Protein AF-A0A3S0E5J1-F1 (afdb_monomer_lite)

Radius of gyration: 20.53 Å; chains: 1; bounding box: 43×48×55 Å

Structure (mmCIF, N/CA/C/O backbone):
data_AF-A0A3S0E5J1-F1
#
_entry.id   AF-A0A3S0E5J1-F1
#
loop_
_atom_site.group_PDB
_atom_site.id
_atom_site.type_symbol
_atom_site.label_atom_id
_atom_site.label_alt_id
_atom_site.label_comp_id
_atom_site.label_asym_id
_atom_site.label_entity_id
_atom_site.label_seq_id
_atom_site.pdbx_PDB_ins_code
_atom_site.Cartn_x
_atom_site.Cartn_y
_atom_site.Cartn_z
_atom_site.occupancy
_atom_site.B_iso_or_equiv
_atom_site.auth_seq_id
_atom_site.auth_comp_id
_atom_site.auth_asym_id
_atom_site.auth_atom_id
_atom_site.pdbx_PDB_model_num
ATOM 1 N N . MET A 1 1 ? 7.691 37.424 -29.323 1.00 43.41 1 MET A N 1
ATOM 2 C CA . MET A 1 1 ? 8.150 36.283 -28.500 1.00 43.41 1 MET A CA 1
ATOM 3 C C . MET A 1 1 ? 6.960 35.356 -28.346 1.00 43.41 1 MET A C 1
ATOM 5 O O . MET A 1 1 ? 5.921 35.841 -27.928 1.00 43.41 1 MET A O 1
ATOM 9 N N . SER A 1 2 ? 7.047 34.113 -28.828 1.00 46.47 2 SER A N 1
ATOM 10 C CA . SER A 1 2 ? 5.877 33.242 -29.000 1.00 46.47 2 SER A CA 1
ATOM 11 C C . SER A 1 2 ? 5.295 32.757 -27.673 1.00 46.47 2 SER A C 1
ATOM 13 O O . SER A 1 2 ? 6.013 32.322 -26.776 1.00 46.47 2 SER A O 1
ATOM 15 N N . GLU A 1 3 ? 3.975 32.803 -27.630 1.00 53.91 3 GLU A N 1
ATOM 16 C CA . GLU A 1 3 ? 3.045 32.717 -26.507 1.00 53.91 3 GLU A CA 1
ATOM 17 C C . GLU A 1 3 ? 2.764 31.272 -26.046 1.00 53.91 3 GLU A C 1
ATOM 19 O O . GLU A 1 3 ? 1.618 30.874 -25.879 1.00 53.91 3 GLU A O 1
ATOM 24 N N . TYR A 1 4 ? 3.804 30.451 -25.866 1.00 60.19 4 TYR A N 1
ATOM 25 C CA . TYR A 1 4 ? 3.647 29.079 -25.362 1.00 60.19 4 TYR A CA 1
ATOM 26 C C . TYR A 1 4 ? 4.711 28.764 -24.314 1.00 60.19 4 TYR A C 1
ATOM 28 O O . TYR A 1 4 ? 5.766 28.196 -24.609 1.00 60.19 4 TYR A O 1
ATOM 36 N N . THR A 1 5 ? 4.434 29.127 -23.063 1.00 62.44 5 THR A N 1
ATOM 37 C CA . THR A 1 5 ? 5.165 28.584 -21.917 1.00 62.44 5 THR A CA 1
ATOM 38 C C . THR A 1 5 ? 4.990 27.066 -21.942 1.00 62.44 5 THR A C 1
ATOM 40 O O . THR A 1 5 ? 3.868 26.566 -21.924 1.00 62.44 5 THR A O 1
ATOM 43 N N . ARG A 1 6 ? 6.088 26.307 -22.062 1.00 61.12 6 ARG A N 1
ATOM 44 C CA . ARG A 1 6 ? 6.028 24.840 -22.035 1.00 61.12 6 ARG A CA 1
ATOM 45 C C . ARG A 1 6 ? 5.504 24.386 -20.681 1.00 61.12 6 ARG A C 1
ATOM 47 O O . ARG A 1 6 ? 6.235 24.400 -19.693 1.00 61.12 6 ARG A O 1
ATOM 54 N N . GLU A 1 7 ? 4.255 23.956 -20.681 1.00 71.44 7 GLU A N 1
ATOM 55 C CA . GLU A 1 7 ? 3.626 23.361 -19.514 1.00 71.44 7 GLU A CA 1
ATOM 56 C C . GLU A 1 7 ? 4.411 22.127 -19.028 1.00 71.44 7 GLU A C 1
ATOM 58 O O . GLU A 1 7 ? 4.951 21.381 -19.855 1.00 71.44 7 GLU A O 1
ATOM 63 N N . PRO A 1 8 ? 4.500 21.876 -17.710 1.00 66.62 8 PRO A N 1
ATOM 64 C CA . PRO A 1 8 ? 5.300 20.782 -17.154 1.00 66.62 8 PRO A CA 1
ATOM 65 C C . PRO A 1 8 ? 4.978 19.393 -17.729 1.00 66.62 8 PRO A C 1
ATOM 67 O O . PRO A 1 8 ? 5.882 18.573 -17.871 1.00 66.62 8 PRO A O 1
ATOM 70 N N . TRP A 1 9 ? 3.728 19.139 -18.130 1.00 68.94 9 TRP A N 1
ATOM 71 C CA . TRP A 1 9 ? 3.300 17.872 -18.743 1.00 68.94 9 TRP A CA 1
ATOM 72 C C . TRP A 1 9 ? 3.763 17.682 -20.198 1.00 68.94 9 TRP A C 1
ATOM 74 O O . TRP A 1 9 ? 3.591 16.602 -20.754 1.00 68.94 9 TRP A O 1
ATOM 84 N N . HIS A 1 10 ? 4.372 18.695 -20.823 1.00 78.50 10 HIS A N 1
ATOM 85 C CA . HIS A 1 10 ? 5.015 18.571 -22.138 1.00 78.50 10 HIS A CA 1
ATOM 86 C C . HIS A 1 10 ? 6.478 18.105 -22.056 1.00 78.50 10 HIS A C 1
ATOM 88 O O . HIS A 1 10 ? 7.146 17.984 -23.085 1.00 78.50 10 HIS A O 1
ATOM 94 N N . ARG A 1 11 ? 7.014 17.878 -20.851 1.00 82.12 11 ARG A N 1
ATOM 95 C CA . ARG A 1 11 ? 8.377 17.369 -20.663 1.00 82.12 11 ARG A CA 1
ATOM 96 C C . ARG A 1 11 ? 8.388 15.856 -20.852 1.00 82.12 11 ARG A C 1
ATOM 98 O O . ARG A 1 11 ? 7.591 15.145 -20.252 1.00 82.12 11 ARG A O 1
ATOM 105 N N . PHE A 1 12 ? 9.325 15.365 -21.652 1.00 86.31 12 PHE A N 1
ATOM 106 C CA . PHE A 1 12 ? 9.577 13.940 -21.820 1.00 86.31 12 PHE A CA 1
ATOM 107 C C . PHE A 1 12 ? 11.078 13.680 -21.746 1.00 86.31 12 PHE A C 1
ATOM 109 O O . PHE A 1 12 ? 11.887 14.510 -22.162 1.00 86.31 12 PHE A O 1
ATOM 116 N N . VAL A 1 13 ? 11.439 12.519 -21.210 1.00 88.50 13 VAL A N 1
ATOM 117 C CA . VAL A 1 13 ? 12.816 12.030 -21.151 1.00 88.50 13 VAL A CA 1
ATOM 118 C C . VAL A 1 13 ? 12.841 10.685 -21.854 1.00 88.50 13 VAL A C 1
ATOM 120 O O . VAL A 1 13 ? 12.006 9.825 -21.585 1.00 88.50 13 VAL A O 1
ATOM 123 N N . VAL A 1 14 ? 13.787 10.516 -22.775 1.00 89.88 14 VAL A N 1
ATOM 124 C CA . VAL A 1 14 ? 14.011 9.246 -23.464 1.00 89.88 14 VAL A CA 1
ATOM 125 C C . VAL A 1 14 ? 15.205 8.564 -22.812 1.00 89.88 14 VAL A C 1
ATOM 127 O O . VAL A 1 14 ? 16.299 9.126 -22.779 1.00 89.88 14 VAL A O 1
ATOM 130 N N . CYS A 1 15 ? 14.995 7.354 -22.300 1.00 88.31 15 CYS A N 1
ATOM 131 C CA . CYS A 1 15 ? 16.040 6.537 -21.691 1.00 88.31 15 CYS A CA 1
ATOM 132 C C . CYS A 1 15 ? 16.279 5.292 -22.546 1.00 88.31 15 CYS A C 1
ATOM 134 O O . CYS A 1 15 ? 15.361 4.509 -22.774 1.00 88.31 15 CYS A O 1
ATOM 136 N N . GLY A 1 16 ? 17.513 5.120 -23.019 1.00 90.31 16 GLY A N 1
ATOM 137 C CA . GLY A 1 16 ? 17.954 3.894 -23.682 1.00 90.31 16 GLY A CA 1
ATOM 138 C C . GLY A 1 16 ? 18.500 2.879 -22.678 1.00 90.31 16 GLY A C 1
ATOM 139 O O . GLY A 1 16 ? 19.025 3.256 -21.631 1.00 90.31 16 GLY A O 1
ATOM 140 N N . LEU A 1 17 ? 18.399 1.596 -23.022 1.00 91.62 17 LEU A N 1
ATOM 141 C CA . LEU A 1 17 ? 19.071 0.503 -22.319 1.00 91.62 17 LEU A CA 1
ATOM 142 C C . LEU A 1 17 ? 20.327 0.097 -23.098 1.00 91.62 17 LEU A C 1
ATOM 144 O O . LEU A 1 17 ? 20.393 0.272 -24.315 1.00 91.62 17 LEU A O 1
ATOM 148 N N . SER A 1 18 ? 21.321 -0.444 -22.396 1.00 90.75 18 SER A N 1
ATOM 149 C CA . SER A 1 18 ? 22.512 -1.004 -23.039 1.00 90.75 18 SER A CA 1
ATOM 150 C C . SER A 1 18 ? 22.155 -2.228 -23.894 1.00 90.75 18 SER A C 1
ATOM 152 O O . SER A 1 18 ? 21.197 -2.943 -23.599 1.00 90.75 18 SER A O 1
ATOM 154 N N . TYR A 1 19 ? 22.937 -2.497 -24.942 1.00 93.50 19 TYR A N 1
ATOM 155 C CA . TYR A 1 19 ? 22.714 -3.637 -25.843 1.00 93.50 19 TYR A CA 1
ATOM 156 C C . TYR A 1 19 ? 22.816 -4.996 -25.140 1.00 93.50 19 TYR A C 1
ATOM 158 O O . TYR A 1 19 ? 22.175 -5.959 -25.556 1.00 93.50 19 TYR A O 1
ATOM 166 N N . ASP A 1 20 ? 23.594 -5.074 -24.063 1.00 94.38 20 ASP A N 1
ATOM 167 C CA . ASP A 1 20 ? 23.765 -6.268 -23.238 1.00 94.38 20 ASP A CA 1
ATOM 168 C C . ASP A 1 20 ? 22.689 -6.415 -22.148 1.00 94.38 20 ASP A C 1
ATOM 170 O O . ASP A 1 20 ? 22.697 -7.409 -21.426 1.00 94.38 20 ASP A O 1
ATOM 174 N N . PHE A 1 21 ? 21.722 -5.493 -22.039 1.00 94.00 21 PHE A N 1
ATOM 175 C CA . PHE A 1 21 ? 20.718 -5.491 -20.966 1.00 94.00 21 PHE A CA 1
ATOM 176 C C . PHE A 1 21 ? 19.975 -6.827 -20.824 1.00 94.00 21 PHE A C 1
ATOM 178 O O . PHE A 1 21 ? 19.771 -7.315 -19.715 1.00 94.00 21 PHE A O 1
ATOM 185 N N . ASN A 1 22 ? 19.618 -7.458 -21.945 1.00 92.81 22 ASN A N 1
ATOM 186 C CA . ASN A 1 22 ? 18.901 -8.738 -21.955 1.00 92.81 22 ASN A CA 1
ATOM 187 C C . ASN A 1 22 ? 19.770 -9.935 -21.533 1.00 92.81 22 ASN A C 1
ATOM 189 O O . ASN A 1 22 ? 19.246 -11.030 -21.352 1.00 92.81 22 ASN A O 1
ATOM 193 N N . THR A 1 23 ? 21.082 -9.742 -21.387 1.00 95.88 23 THR A N 1
ATOM 194 C CA . THR A 1 23 ? 22.026 -10.766 -20.910 1.00 95.88 23 THR A CA 1
ATOM 195 C C . THR A 1 23 ? 22.276 -10.686 -19.402 1.00 95.88 23 THR A C 1
ATOM 197 O O . THR A 1 23 ? 22.868 -11.596 -18.826 1.00 95.88 23 THR A O 1
ATOM 200 N N . LEU A 1 24 ? 21.807 -9.617 -18.750 1.00 94.94 24 LEU A N 1
ATOM 201 C CA . LEU A 1 24 ? 21.959 -9.396 -17.315 1.00 94.94 24 LEU A CA 1
ATOM 202 C C . LEU A 1 24 ? 21.026 -10.303 -16.490 1.00 94.94 24 LEU A C 1
ATOM 204 O O . LEU A 1 24 ? 19.925 -10.666 -16.926 1.00 94.94 24 LEU A O 1
ATOM 208 N N . THR A 1 25 ? 21.429 -10.602 -15.248 1.00 94.81 25 THR A N 1
ATOM 209 C CA . THR A 1 25 ? 20.556 -11.274 -14.266 1.00 94.81 25 THR A CA 1
ATOM 210 C C . THR A 1 25 ? 19.333 -10.414 -13.942 1.00 94.81 25 THR A C 1
ATOM 212 O O . THR A 1 25 ? 19.337 -9.203 -14.177 1.00 94.81 25 THR A O 1
ATOM 215 N N . ASP A 1 26 ? 18.278 -11.024 -13.398 1.00 89.00 26 ASP A N 1
ATOM 216 C CA . ASP A 1 26 ? 17.075 -10.286 -12.994 1.00 89.00 26 ASP A CA 1
ATOM 217 C C . ASP A 1 26 ? 17.399 -9.176 -11.983 1.00 89.00 26 ASP A C 1
ATOM 219 O O . ASP A 1 26 ? 16.903 -8.060 -12.139 1.00 89.00 26 ASP A O 1
ATOM 223 N N . GLU A 1 27 ? 18.292 -9.420 -11.012 1.00 87.94 27 GLU A N 1
ATOM 224 C CA . GLU A 1 27 ? 18.666 -8.385 -10.038 1.00 87.94 27 GLU A CA 1
ATOM 225 C C . GLU A 1 27 ? 19.365 -7.200 -10.711 1.00 87.94 27 GLU A C 1
ATOM 227 O O . GLU A 1 27 ? 19.043 -6.045 -10.433 1.00 87.94 27 GLU A O 1
ATOM 232 N N . ARG A 1 28 ? 20.291 -7.467 -11.641 1.00 91.81 28 ARG A N 1
ATOM 233 C CA . ARG A 1 28 ? 21.017 -6.413 -12.367 1.00 91.81 28 ARG A CA 1
ATOM 234 C C . ARG A 1 28 ? 20.123 -5.647 -13.333 1.00 91.81 28 ARG A C 1
ATOM 236 O O . ARG A 1 28 ? 20.290 -4.438 -13.485 1.00 91.81 28 ARG A O 1
ATOM 243 N N . ARG A 1 29 ? 19.150 -6.316 -13.958 1.00 92.38 29 ARG A N 1
ATOM 244 C CA . ARG A 1 29 ? 18.121 -5.640 -14.762 1.00 92.38 29 ARG A CA 1
ATOM 245 C C . ARG A 1 29 ? 17.258 -4.734 -13.897 1.00 92.38 29 ARG A C 1
ATOM 247 O O . ARG A 1 29 ? 17.027 -3.590 -14.283 1.00 92.38 29 ARG A O 1
ATOM 254 N N . LEU A 1 30 ? 16.819 -5.212 -12.734 1.00 87.81 30 LEU A N 1
ATOM 255 C CA . LEU A 1 30 ? 16.015 -4.427 -11.800 1.00 87.81 30 LEU A CA 1
ATOM 256 C C . LEU A 1 30 ? 16.778 -3.201 -11.283 1.00 87.81 30 LEU A C 1
ATOM 258 O O . LEU A 1 30 ? 16.223 -2.102 -11.270 1.00 87.81 30 LEU A O 1
ATOM 262 N N . GLU A 1 31 ? 18.053 -3.361 -10.923 1.00 89.62 31 GLU A N 1
ATOM 263 C CA . GLU A 1 31 ? 18.938 -2.262 -10.517 1.00 89.62 31 GLU A CA 1
ATOM 264 C C . GLU A 1 31 ? 19.071 -1.214 -11.634 1.00 89.62 31 GLU A C 1
ATOM 266 O O . GLU A 1 31 ? 18.814 -0.031 -11.408 1.00 89.62 31 GLU A O 1
ATOM 271 N N . ALA A 1 32 ? 19.367 -1.649 -12.865 1.00 92.00 32 ALA A N 1
ATOM 272 C CA . ALA A 1 32 ? 19.504 -0.758 -14.015 1.00 92.00 32 ALA A CA 1
ATOM 273 C C . ALA A 1 32 ? 18.204 0.001 -14.339 1.00 92.00 32 ALA A C 1
ATOM 275 O O . ALA A 1 32 ? 18.237 1.208 -14.588 1.00 92.00 32 ALA A O 1
ATOM 276 N N . VAL A 1 33 ? 17.051 -0.679 -14.311 1.00 91.94 33 VAL A N 1
ATOM 277 C CA . VAL A 1 33 ? 15.737 -0.049 -14.529 1.00 91.94 33 VAL A CA 1
ATOM 278 C C . VAL A 1 33 ? 15.420 0.951 -13.419 1.00 91.94 33 VAL A C 1
ATOM 280 O O . VAL A 1 33 ? 14.956 2.054 -13.712 1.00 91.94 33 VAL A O 1
ATOM 283 N N . THR A 1 34 ? 15.702 0.605 -12.162 1.00 90.88 34 THR A N 1
ATOM 284 C CA . THR A 1 34 ? 15.491 1.495 -11.011 1.00 90.88 34 THR A CA 1
ATOM 285 C C . THR A 1 34 ? 16.324 2.767 -11.158 1.00 90.88 34 THR A C 1
ATOM 287 O O . THR A 1 34 ? 15.785 3.873 -11.104 1.00 90.88 34 THR A O 1
ATOM 290 N N . ASP A 1 35 ? 17.621 2.628 -11.436 1.00 92.31 35 ASP A N 1
ATOM 291 C CA . ASP A 1 35 ? 18.530 3.763 -11.597 1.00 92.31 35 ASP A CA 1
ATOM 292 C C . ASP A 1 35 ? 18.143 4.664 -12.774 1.00 92.31 35 ASP A C 1
ATOM 294 O O . ASP A 1 35 ? 18.153 5.891 -12.649 1.00 92.31 35 ASP A O 1
ATOM 298 N N . LEU A 1 36 ? 17.781 4.081 -13.921 1.00 93.81 36 LEU A N 1
ATOM 299 C CA . LEU A 1 36 ? 17.325 4.848 -15.084 1.00 93.81 36 LEU A CA 1
ATOM 300 C C . LEU A 1 36 ? 16.009 5.576 -14.807 1.00 93.81 36 LEU A C 1
ATOM 302 O O . LEU A 1 36 ? 15.864 6.732 -15.201 1.00 93.81 36 LEU A O 1
ATOM 306 N N . THR A 1 37 ? 15.085 4.939 -14.085 1.00 93.38 37 THR A N 1
ATOM 307 C CA . THR A 1 37 ? 13.812 5.553 -13.692 1.00 93.38 37 THR A CA 1
ATOM 308 C C . THR A 1 37 ? 14.051 6.783 -12.820 1.00 93.38 37 THR A C 1
ATOM 310 O O . THR A 1 37 ? 13.527 7.855 -13.119 1.00 93.38 37 THR A O 1
ATOM 313 N N . PHE A 1 38 ? 14.902 6.687 -11.793 1.00 94.31 38 PHE A N 1
ATOM 314 C CA . PHE A 1 38 ? 15.215 7.838 -10.939 1.00 94.31 38 PHE A CA 1
ATOM 315 C C . PHE A 1 38 ? 15.978 8.942 -11.672 1.00 94.31 38 PHE A C 1
ATOM 317 O O . PHE A 1 38 ? 15.674 10.118 -11.476 1.00 94.31 38 PHE A O 1
ATOM 324 N N . LYS A 1 39 ? 16.905 8.598 -12.576 1.00 93.06 39 LYS A N 1
ATOM 325 C CA . LYS A 1 39 ? 17.557 9.589 -13.451 1.00 93.06 39 LYS A CA 1
ATOM 326 C C . LYS A 1 39 ? 16.537 10.335 -14.313 1.00 93.06 39 LYS A C 1
ATOM 328 O O . LYS A 1 39 ? 16.622 11.554 -14.436 1.00 93.06 39 LYS A O 1
ATOM 333 N N . ALA A 1 40 ? 15.560 9.626 -14.881 1.00 93.69 40 ALA A N 1
ATOM 334 C CA . ALA A 1 40 ? 14.498 10.243 -15.667 1.00 93.69 40 ALA A CA 1
ATOM 335 C C . ALA A 1 40 ? 13.614 11.168 -14.816 1.00 93.69 40 ALA A C 1
ATOM 337 O O . ALA A 1 40 ? 13.321 12.288 -15.231 1.00 93.69 40 ALA A O 1
ATOM 338 N N . LEU A 1 41 ? 13.231 10.733 -13.611 1.00 93.31 41 LEU A N 1
ATOM 339 C CA . LEU A 1 41 ? 12.415 11.530 -12.690 1.00 93.31 41 LEU A CA 1
ATOM 340 C C . LEU A 1 41 ? 13.126 12.814 -12.245 1.00 93.31 41 LEU A C 1
ATOM 342 O O . LEU A 1 41 ? 12.507 13.876 -12.267 1.00 93.31 41 LEU A O 1
ATOM 346 N N . HIS A 1 42 ? 14.423 12.740 -11.930 1.00 92.75 42 HIS A N 1
ATOM 347 C CA . HIS A 1 42 ? 15.243 13.911 -11.586 1.00 92.75 42 HIS A CA 1
ATOM 348 C C . HIS A 1 42 ? 15.300 14.943 -12.719 1.00 92.75 42 HIS A C 1
ATOM 350 O O . HIS A 1 42 ? 15.269 16.145 -12.468 1.00 92.75 42 HIS A O 1
ATOM 356 N N . LEU A 1 43 ? 15.328 14.494 -13.978 1.00 90.88 43 LEU A N 1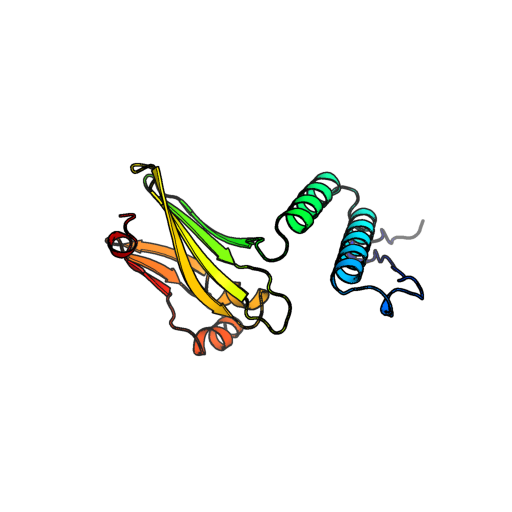
ATOM 357 C CA . LEU A 1 43 ? 15.291 15.385 -15.142 1.00 90.88 43 LEU A CA 1
ATOM 358 C C . LE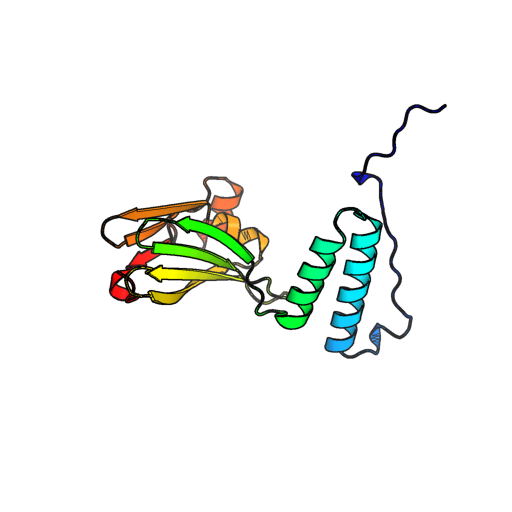U A 1 43 ? 13.907 16.014 -15.371 1.00 90.88 43 LEU A C 1
ATOM 360 O O . LEU A 1 43 ? 13.814 17.155 -15.824 1.00 90.88 43 LEU A O 1
ATOM 364 N N . LEU A 1 44 ? 12.828 15.284 -15.078 1.00 90.31 44 LEU A N 1
ATOM 365 C CA . LEU A 1 44 ? 11.458 15.780 -15.245 1.00 90.31 44 LEU A CA 1
ATOM 366 C C . LEU A 1 44 ? 11.068 16.782 -14.148 1.00 90.31 44 LEU A C 1
ATOM 368 O O . LEU A 1 44 ? 10.396 17.781 -14.440 1.00 90.31 44 LEU A O 1
ATOM 372 N N . VAL A 1 45 ? 11.501 16.526 -12.910 1.00 89.12 45 VAL A N 1
ATOM 373 C CA . VAL A 1 45 ? 11.085 17.253 -11.702 1.00 89.12 45 VAL A CA 1
ATOM 374 C C . VAL A 1 45 ? 12.309 17.616 -10.840 1.00 89.12 45 VAL A C 1
ATOM 376 O O . VAL A 1 45 ? 12.474 17.079 -9.743 1.00 89.12 45 VAL A O 1
ATOM 379 N N . PRO A 1 46 ? 13.171 18.543 -11.299 1.00 86.25 46 PRO A N 1
ATOM 380 C CA . PRO A 1 46 ? 14.423 18.874 -10.605 1.00 86.25 46 PRO A CA 1
ATOM 381 C C . PRO A 1 46 ? 14.200 19.402 -9.179 1.00 86.25 46 PRO A C 1
ATOM 383 O O . PRO A 1 46 ? 15.001 19.145 -8.280 1.00 86.25 46 PRO A O 1
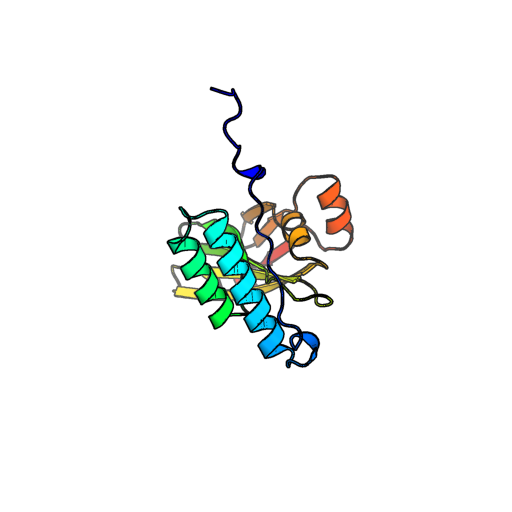ATOM 386 N N . ASP A 1 47 ? 13.069 20.064 -8.933 1.00 90.62 47 ASP A N 1
ATOM 387 C CA . ASP A 1 47 ? 12.726 20.618 -7.619 1.00 90.62 47 ASP A CA 1
ATOM 388 C C . ASP A 1 47 ? 12.409 19.532 -6.572 1.00 90.62 47 ASP A C 1
ATOM 390 O O . ASP A 1 47 ? 12.401 19.804 -5.373 1.00 90.62 47 ASP A O 1
ATOM 394 N N . ALA A 1 48 ? 12.175 18.285 -7.001 1.00 91.38 48 ALA A N 1
ATOM 395 C CA . ALA A 1 48 ? 11.851 17.156 -6.129 1.00 91.38 48 ALA A CA 1
ATOM 396 C C . ALA A 1 48 ? 13.068 16.281 -5.777 1.00 91.38 48 ALA A C 1
ATOM 398 O O . ALA A 1 48 ? 12.887 15.194 -5.227 1.00 91.38 48 ALA A O 1
ATOM 399 N N . THR A 1 49 ? 14.295 16.740 -6.057 1.00 92.31 49 THR A N 1
ATOM 400 C CA . THR A 1 49 ? 15.530 15.942 -5.920 1.00 92.31 49 THR A CA 1
ATOM 401 C C . THR A 1 49 ? 15.638 15.240 -4.559 1.00 92.31 49 THR A C 1
ATOM 403 O O . THR A 1 49 ? 15.756 14.021 -4.500 1.00 92.31 49 THR A O 1
ATOM 406 N N . ALA A 1 50 ? 15.492 15.974 -3.451 1.00 93.88 50 ALA A N 1
ATOM 407 C CA . ALA A 1 50 ? 15.617 15.394 -2.109 1.00 93.88 50 ALA A CA 1
ATOM 408 C C . ALA A 1 50 ? 14.562 14.306 -1.816 1.00 93.88 50 ALA A C 1
ATOM 410 O O . ALA A 1 50 ? 14.858 13.299 -1.171 1.00 93.88 50 ALA A O 1
ATOM 411 N N . ALA A 1 51 ? 13.332 14.492 -2.305 1.00 93.06 51 ALA A N 1
ATOM 412 C CA . ALA A 1 51 ? 12.265 13.506 -2.147 1.00 93.06 51 ALA A CA 1
ATOM 413 C C . ALA A 1 51 ? 12.532 12.253 -2.996 1.00 93.06 51 ALA A C 1
ATOM 415 O O . ALA A 1 51 ? 12.314 11.136 -2.529 1.00 93.06 51 ALA A O 1
ATOM 416 N N . LEU A 1 52 ? 13.036 12.433 -4.220 1.00 94.69 52 LEU A N 1
ATOM 417 C CA . LEU A 1 52 ? 13.410 11.339 -5.115 1.00 94.69 52 LEU A CA 1
ATOM 418 C C . LEU A 1 52 ? 14.592 10.533 -4.571 1.00 94.69 52 LEU A C 1
ATOM 420 O O . LEU A 1 52 ? 14.556 9.307 -4.636 1.00 94.69 52 LEU A O 1
ATOM 424 N N . ASP A 1 53 ? 15.596 11.183 -3.986 1.00 94.19 53 ASP A N 1
ATOM 425 C CA . ASP A 1 53 ? 16.743 10.494 -3.387 1.00 94.19 53 ASP A CA 1
ATOM 426 C C . ASP A 1 53 ? 16.324 9.665 -2.168 1.00 94.19 53 ASP A C 1
ATOM 428 O O . ASP A 1 53 ? 16.691 8.494 -2.056 1.00 94.19 53 ASP A O 1
ATOM 432 N N . SER A 1 54 ? 15.478 10.230 -1.299 1.00 93.12 54 SER A N 1
ATOM 433 C CA . SER A 1 54 ? 14.903 9.499 -0.166 1.00 93.12 54 SER A CA 1
ATOM 434 C C . SER A 1 54 ? 14.071 8.297 -0.627 1.00 93.12 54 SER A C 1
ATOM 436 O O . SER A 1 54 ? 14.227 7.198 -0.093 1.00 93.12 54 SER A O 1
ATOM 438 N N . LEU A 1 55 ? 13.232 8.472 -1.653 1.00 91.31 55 LEU A N 1
ATOM 439 C CA . LEU A 1 55 ? 12.432 7.385 -2.215 1.00 91.31 55 LEU A CA 1
ATOM 440 C C . LEU A 1 55 ? 13.304 6.300 -2.858 1.00 91.31 55 LEU A C 1
ATOM 442 O O . LEU A 1 55 ? 13.046 5.116 -2.661 1.00 91.31 55 LEU A O 1
ATOM 446 N N . SER A 1 56 ? 14.350 6.691 -3.587 1.00 92.75 56 SER A N 1
ATOM 447 C CA . SER A 1 56 ? 15.313 5.765 -4.190 1.00 92.75 56 SER A CA 1
ATOM 448 C C . SER A 1 56 ? 16.006 4.922 -3.130 1.00 92.75 56 SER A C 1
ATOM 450 O O . SER A 1 56 ? 16.091 3.702 -3.266 1.00 92.75 56 SER A O 1
ATOM 452 N N . GLN A 1 57 ? 16.428 5.548 -2.030 1.00 91.75 57 GLN A N 1
ATOM 453 C CA . GLN A 1 57 ? 17.035 4.838 -0.913 1.00 91.75 57 GLN A CA 1
ATOM 454 C C . GLN A 1 57 ? 16.059 3.841 -0.275 1.00 91.75 57 GLN A C 1
ATOM 456 O O . GLN A 1 57 ? 16.446 2.692 -0.079 1.00 91.75 57 GLN A O 1
ATOM 461 N N . MET A 1 58 ? 14.805 4.240 -0.023 1.00 89.50 58 MET A N 1
ATOM 462 C CA . MET A 1 58 ? 13.777 3.345 0.530 1.00 89.50 58 MET A CA 1
ATOM 463 C C . MET A 1 58 ? 13.501 2.146 -0.384 1.00 89.50 58 MET A C 1
ATOM 465 O O . MET A 1 58 ? 13.464 1.011 0.083 1.00 89.50 58 MET A O 1
ATOM 469 N N . ILE A 1 59 ? 13.358 2.369 -1.695 1.00 89.38 59 ILE A N 1
ATOM 470 C CA . ILE A 1 59 ? 13.131 1.283 -2.661 1.00 89.38 59 ILE A CA 1
ATOM 471 C C . ILE A 1 59 ? 14.332 0.335 -2.702 1.00 89.38 59 ILE A C 1
ATOM 473 O O . ILE A 1 59 ? 14.146 -0.878 -2.721 1.00 89.38 59 ILE A O 1
ATOM 477 N N . LYS A 1 60 ? 15.561 0.862 -2.678 1.00 88.00 60 LYS A N 1
ATOM 478 C CA . LYS A 1 60 ? 16.775 0.034 -2.680 1.00 88.00 60 LYS A CA 1
ATOM 479 C C . LYS A 1 60 ? 16.947 -0.768 -1.389 1.00 88.00 60 LYS A C 1
ATOM 481 O O . LYS A 1 60 ? 17.465 -1.878 -1.451 1.00 88.00 60 LYS A O 1
ATOM 486 N N . SER A 1 61 ? 16.538 -0.230 -0.239 1.00 89.00 61 SER A N 1
ATOM 487 C CA . SER A 1 61 ? 16.671 -0.920 1.049 1.00 89.00 61 SER A CA 1
ATOM 488 C C . SER A 1 61 ? 15.550 -1.917 1.327 1.00 89.00 61 SER A C 1
ATOM 490 O O . SER A 1 61 ? 15.812 -2.977 1.887 1.00 89.00 61 SER A O 1
ATOM 492 N N . GLU A 1 62 ? 14.308 -1.577 0.979 1.00 86.06 62 GLU A N 1
ATOM 493 C CA . GLU A 1 62 ? 13.126 -2.368 1.345 1.00 86.06 62 GLU A CA 1
ATOM 494 C C . GLU A 1 62 ? 12.598 -3.220 0.188 1.00 86.06 62 GLU A C 1
ATOM 496 O O . GLU A 1 62 ? 11.993 -4.265 0.425 1.00 86.06 62 GLU A O 1
ATOM 501 N N . GLY A 1 63 ? 12.828 -2.810 -1.062 1.00 84.62 63 GLY A N 1
ATOM 502 C CA . GLY A 1 63 ? 12.357 -3.518 -2.249 1.00 84.62 63 GLY A CA 1
ATOM 503 C C . GLY A 1 63 ? 10.867 -3.845 -2.163 1.00 84.62 63 GLY A C 1
ATOM 504 O O . GLY A 1 63 ? 10.018 -2.967 -2.034 1.00 84.62 63 GLY A O 1
ATOM 505 N N . GLU A 1 64 ? 10.546 -5.134 -2.202 1.00 80.88 64 GLU A N 1
ATOM 506 C CA . GLU A 1 64 ? 9.167 -5.637 -2.151 1.00 80.88 64 GLU A CA 1
ATOM 507 C C . GLU A 1 64 ? 8.540 -5.608 -0.752 1.00 80.88 64 GLU A C 1
ATOM 509 O O . GLU A 1 64 ? 7.319 -5.728 -0.622 1.00 80.88 64 GLU A O 1
ATOM 514 N N . ALA A 1 65 ? 9.357 -5.448 0.293 1.00 85.06 65 ALA A N 1
ATOM 515 C CA . ALA A 1 65 ? 8.874 -5.253 1.654 1.00 85.06 65 ALA A CA 1
ATOM 516 C C . ALA A 1 65 ? 8.344 -3.828 1.879 1.00 85.06 65 ALA A C 1
ATOM 518 O O . ALA A 1 65 ? 7.667 -3.595 2.883 1.00 85.06 65 ALA A O 1
ATOM 519 N N . LEU A 1 66 ? 8.602 -2.902 0.942 1.00 89.31 66 LEU A N 1
ATOM 520 C CA . LEU A 1 66 ? 8.134 -1.525 1.019 1.00 89.31 66 LEU A CA 1
ATOM 521 C C . LEU A 1 66 ? 6.612 -1.483 1.168 1.00 89.31 66 LEU A C 1
ATOM 523 O O . LEU A 1 66 ? 5.855 -2.027 0.352 1.00 89.31 66 LEU A O 1
ATOM 527 N N . ARG A 1 67 ? 6.162 -0.791 2.215 1.00 91.94 67 ARG A N 1
ATOM 528 C CA . ARG A 1 67 ? 4.744 -0.570 2.492 1.00 91.94 67 ARG A CA 1
ATOM 529 C C . ARG A 1 67 ? 4.341 0.845 2.105 1.00 91.94 67 ARG A C 1
ATOM 531 O O . ARG A 1 67 ? 4.922 1.826 2.558 1.00 91.94 67 ARG A O 1
ATOM 538 N N . VAL A 1 68 ? 3.295 0.955 1.297 1.00 93.25 68 VAL A N 1
ATOM 539 C CA . VAL A 1 68 ? 2.666 2.225 0.939 1.00 93.25 68 VAL A CA 1
ATOM 540 C C . VAL A 1 68 ? 1.436 2.418 1.809 1.00 93.25 68 VAL A C 1
ATOM 542 O O . VAL A 1 68 ? 0.506 1.609 1.788 1.00 93.25 68 VAL A O 1
ATOM 545 N N . GLN A 1 69 ? 1.413 3.510 2.567 1.00 95.81 69 GLN A N 1
ATOM 546 C CA . GLN A 1 69 ? 0.256 3.872 3.373 1.00 95.81 69 GLN A CA 1
ATOM 547 C C . GLN A 1 69 ? -0.906 4.321 2.480 1.00 95.81 69 GLN A C 1
ATOM 549 O O . GLN A 1 69 ? -0.797 5.299 1.745 1.00 95.81 69 GLN A O 1
ATOM 554 N N . ILE A 1 70 ? -2.050 3.651 2.608 1.00 96.38 70 ILE A N 1
ATOM 555 C CA . ILE A 1 70 ? -3.295 4.018 1.919 1.00 96.38 70 ILE A CA 1
ATOM 556 C C . ILE A 1 70 ? -4.104 4.986 2.783 1.00 96.38 70 ILE A C 1
ATOM 558 O O . ILE A 1 70 ? -4.643 5.987 2.306 1.00 96.38 70 ILE A O 1
ATOM 562 N N . LYS A 1 71 ? -4.220 4.675 4.076 1.00 97.12 71 LYS A N 1
ATOM 563 C CA . LYS A 1 71 ? -5.026 5.445 5.022 1.00 97.12 71 LYS A CA 1
ATOM 564 C C . LYS A 1 71 ? -4.464 5.299 6.424 1.00 97.12 71 LYS A C 1
ATOM 566 O O . LYS A 1 71 ? -3.894 4.270 6.764 1.00 97.12 71 LYS A O 1
ATOM 571 N N . TYR A 1 72 ? -4.691 6.300 7.259 1.00 97.62 72 TYR A N 1
ATOM 572 C CA . TYR A 1 72 ? -4.444 6.184 8.686 1.00 97.62 72 TYR A CA 1
ATOM 573 C C . TYR A 1 72 ? -5.580 6.819 9.482 1.00 97.62 72 TYR A C 1
ATOM 575 O O . TYR A 1 72 ? -6.354 7.638 8.971 1.00 97.62 72 TYR A O 1
ATOM 583 N N . LYS A 1 73 ? -5.702 6.407 10.741 1.00 96.81 73 LYS A N 1
ATOM 584 C CA . LYS A 1 73 ? -6.575 7.033 11.728 1.00 96.81 73 LYS A CA 1
ATOM 585 C C . LYS A 1 73 ? -5.842 7.096 13.052 1.00 96.81 73 LYS A C 1
ATOM 587 O O . LYS A 1 73 ? -5.315 6.098 13.530 1.00 96.81 73 LYS A O 1
ATOM 592 N N . GLU A 1 74 ? -5.887 8.265 13.661 1.00 96.75 74 GLU A N 1
ATOM 593 C CA . GLU A 1 74 ? -5.318 8.500 14.974 1.00 96.75 74 GLU A CA 1
ATOM 594 C C . GLU A 1 74 ? -6.419 8.846 15.974 1.00 96.75 74 GLU A C 1
ATOM 596 O O . GLU A 1 74 ? -7.400 9.525 15.663 1.00 96.75 74 GLU A O 1
ATOM 601 N N . THR A 1 75 ? -6.258 8.339 17.186 1.00 94.06 75 THR A N 1
ATOM 602 C CA . THR A 1 75 ? -7.046 8.680 18.366 1.00 94.06 75 THR A CA 1
ATOM 603 C C . THR A 1 75 ? -6.085 8.895 19.535 1.00 94.06 75 THR A C 1
ATOM 605 O O . THR A 1 75 ? -4.888 8.639 19.421 1.00 94.06 75 THR A O 1
ATOM 608 N N . GLN A 1 76 ? -6.600 9.298 20.697 1.00 93.38 76 GLN A N 1
ATOM 609 C CA . GLN A 1 76 ? -5.764 9.447 21.894 1.00 93.38 76 GLN A CA 1
ATOM 610 C C . GLN A 1 76 ? -5.045 8.145 22.294 1.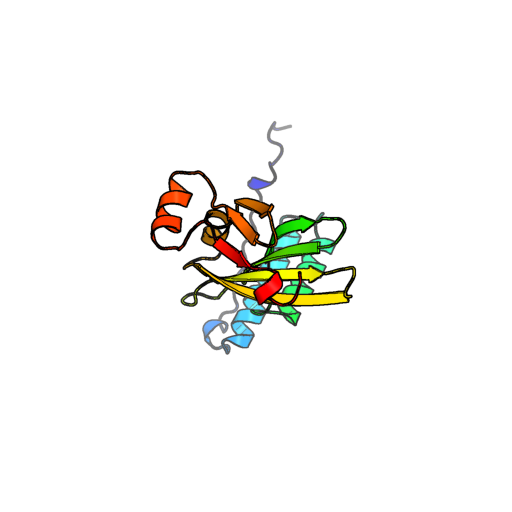00 93.38 76 GLN A C 1
ATOM 612 O O . GLN A 1 76 ? -3.921 8.195 22.786 1.00 93.38 76 GLN A O 1
ATOM 617 N N . LYS A 1 77 ? -5.674 6.980 22.081 1.00 93.81 77 LYS A N 1
ATOM 618 C CA . LYS A 1 77 ? -5.139 5.676 22.514 1.00 93.81 77 LYS A CA 1
ATOM 619 C C . LYS A 1 77 ? -4.499 4.868 21.391 1.00 93.81 77 LYS A C 1
ATOM 621 O O . LYS A 1 77 ? -3.569 4.110 21.649 1.00 93.81 77 LYS A O 1
ATOM 626 N N . LEU A 1 78 ? -5.008 5.009 20.172 1.00 95.75 78 LEU A N 1
ATOM 627 C CA . LEU A 1 78 ? -4.683 4.138 19.047 1.00 95.75 78 LEU A CA 1
ATOM 628 C C . LEU A 1 78 ? -4.182 4.939 17.851 1.00 95.75 78 LEU A C 1
ATOM 630 O O . LEU A 1 78 ? -4.772 5.962 17.498 1.00 95.75 78 LEU A O 1
ATOM 634 N N . LEU A 1 79 ? -3.162 4.403 17.195 1.00 97.25 79 LEU A N 1
ATOM 635 C CA . LEU A 1 79 ? -2.720 4.790 15.863 1.00 97.25 79 LEU A CA 1
ATOM 636 C C . LEU A 1 79 ? -2.923 3.592 14.932 1.00 97.25 79 LEU A C 1
ATOM 638 O O . LEU A 1 79 ? -2.440 2.502 15.219 1.00 97.25 79 LEU A O 1
ATOM 642 N N . ILE A 1 80 ? -3.680 3.781 13.856 1.00 97.69 80 ILE A N 1
ATOM 643 C CA . ILE A 1 80 ? -4.031 2.727 12.902 1.00 97.69 80 ILE A CA 1
ATOM 644 C C . ILE A 1 80 ? -3.523 3.134 11.530 1.00 97.69 80 ILE A C 1
ATOM 646 O O . ILE A 1 80 ? -3.920 4.185 11.025 1.00 97.69 80 ILE A O 1
ATOM 650 N N . HIS A 1 81 ? -2.722 2.275 10.915 1.00 98.06 81 HIS A N 1
ATOM 651 C CA . HIS A 1 81 ? -2.273 2.384 9.536 1.00 98.06 81 HIS A CA 1
ATOM 652 C C . HIS A 1 81 ? -2.907 1.271 8.707 1.00 98.06 81 HIS A C 1
ATOM 654 O O . HIS A 1 81 ? -2.966 0.120 9.137 1.00 98.06 81 HIS A O 1
ATOM 660 N N . VAL A 1 82 ? -3.393 1.629 7.524 1.00 98.00 82 VAL A N 1
ATOM 661 C CA . VAL A 1 82 ? -3.809 0.694 6.481 1.00 98.00 82 VAL A CA 1
ATOM 662 C C . VAL A 1 82 ? -2.838 0.859 5.327 1.00 98.00 82 VAL A C 1
ATOM 664 O O . VAL A 1 82 ? -2.700 1.956 4.775 1.00 98.00 82 VAL A O 1
ATOM 667 N N . GLU A 1 83 ? -2.143 -0.217 4.999 1.00 97.50 83 GLU A N 1
ATOM 668 C CA . GLU A 1 83 ? -0.945 -0.208 4.163 1.00 97.50 83 GLU A CA 1
ATOM 669 C C . GLU A 1 83 ? -1.028 -1.312 3.113 1.00 97.50 83 GLU A C 1
ATOM 671 O O . GLU A 1 83 ? -1.770 -2.278 3.279 1.00 97.50 83 GLU A O 1
ATOM 676 N N . GLN A 1 84 ? -0.261 -1.185 2.037 1.00 96.38 84 GLN A N 1
ATOM 677 C CA . GLN A 1 84 ? -0.130 -2.219 1.013 1.00 96.38 84 GLN A CA 1
ATOM 678 C C . GLN A 1 84 ? 1.317 -2.412 0.583 1.00 96.38 84 GLN A C 1
ATOM 680 O O . GLN A 1 84 ? 2.113 -1.488 0.718 1.00 96.38 84 GLN A O 1
ATOM 685 N N . ASN A 1 85 ? 1.656 -3.561 0.002 1.00 94.31 85 ASN A N 1
ATOM 686 C CA . ASN A 1 85 ? 2.854 -3.653 -0.844 1.00 94.31 85 ASN A CA 1
ATOM 687 C C . ASN A 1 85 ? 2.566 -3.236 -2.294 1.00 94.31 85 ASN A C 1
ATOM 689 O O . ASN A 1 85 ? 1.422 -3.147 -2.747 1.00 94.31 85 ASN A O 1
ATOM 693 N N . VAL A 1 86 ? 3.644 -3.028 -3.046 1.00 89.69 86 VAL A N 1
ATOM 694 C CA . VAL A 1 86 ? 3.614 -2.925 -4.507 1.00 89.69 86 VAL A CA 1
ATOM 695 C C . VAL A 1 86 ? 4.232 -4.204 -5.064 1.00 89.69 86 VAL A C 1
ATOM 697 O O . VAL A 1 86 ? 5.441 -4.296 -5.253 1.00 89.69 86 VAL A O 1
ATOM 700 N N . ALA A 1 87 ? 3.403 -5.231 -5.243 1.00 86.88 87 ALA A N 1
ATOM 701 C CA . ALA A 1 87 ? 3.870 -6.534 -5.693 1.00 86.88 87 ALA A CA 1
ATOM 702 C C . ALA A 1 87 ? 4.207 -6.526 -7.193 1.00 86.88 87 ALA A C 1
ATOM 704 O O . ALA A 1 87 ? 3.485 -5.950 -8.010 1.00 86.88 87 ALA A O 1
ATOM 705 N N . VAL A 1 88 ? 5.289 -7.213 -7.566 1.00 82.62 88 VAL A N 1
ATOM 706 C CA . VAL A 1 88 ? 5.622 -7.453 -8.976 1.00 82.62 88 VAL A CA 1
ATOM 707 C C . VAL A 1 88 ? 4.650 -8.489 -9.547 1.00 82.62 88 VAL A C 1
ATOM 709 O O . VAL A 1 88 ? 4.507 -9.587 -8.998 1.00 82.62 88 VAL A O 1
ATOM 712 N N . HIS A 1 89 ? 3.998 -8.147 -10.662 1.00 79.81 89 HIS A N 1
ATOM 713 C CA . HIS A 1 89 ? 3.102 -9.049 -11.390 1.00 79.81 89 HIS A CA 1
ATOM 714 C C . HIS A 1 89 ? 3.804 -10.391 -11.690 1.00 79.81 89 HIS A C 1
ATOM 716 O O . HIS A 1 89 ? 4.955 -10.372 -12.130 1.00 79.81 89 HIS A O 1
ATOM 722 N N . PRO A 1 90 ? 3.150 -11.552 -11.485 1.00 87.75 90 PRO A N 1
ATOM 723 C CA . PRO A 1 90 ? 1.713 -11.758 -11.272 1.00 87.75 90 PRO A CA 1
ATOM 724 C C . PRO A 1 90 ? 1.244 -11.819 -9.814 1.00 87.75 90 PRO A C 1
ATOM 726 O O . PRO A 1 90 ? 0.096 -12.189 -9.575 1.00 87.75 90 PRO A O 1
ATOM 729 N N . ARG A 1 91 ? 2.094 -11.487 -8.836 1.00 90.94 91 ARG A N 1
ATOM 730 C CA . ARG A 1 91 ? 1.694 -11.563 -7.426 1.00 90.94 91 ARG A CA 1
ATOM 731 C C . ARG A 1 91 ? 0.630 -10.526 -7.085 1.00 90.94 91 ARG A C 1
ATOM 733 O O . ARG A 1 91 ? 0.635 -9.418 -7.616 1.00 90.94 91 ARG A O 1
ATOM 740 N N . HIS A 1 92 ? -0.258 -10.910 -6.176 1.00 93.81 92 HIS A N 1
ATOM 741 C CA . HIS A 1 92 ? -1.266 -10.019 -5.625 1.00 93.81 92 HIS A CA 1
ATOM 742 C C . HIS A 1 92 ? -0.632 -8.962 -4.724 1.00 93.81 92 HIS A C 1
ATOM 744 O O . HIS A 1 92 ? 0.353 -9.220 -4.028 1.00 93.81 92 HIS A O 1
ATOM 750 N N . THR A 1 93 ? -1.250 -7.786 -4.706 1.00 94.38 93 THR A N 1
ATOM 751 C CA . THR A 1 93 ? -0.997 -6.789 -3.675 1.00 94.38 93 THR A CA 1
ATOM 752 C C . THR A 1 93 ? -1.750 -7.189 -2.413 1.00 94.38 93 THR A C 1
ATOM 754 O O . THR A 1 93 ? -2.960 -7.396 -2.423 1.00 94.38 93 THR A O 1
ATOM 757 N N . GLU A 1 94 ? -1.031 -7.273 -1.309 1.00 96.19 94 GLU A N 1
ATOM 758 C CA . GLU A 1 94 ? -1.557 -7.577 0.011 1.00 96.19 94 GLU A CA 1
ATOM 759 C C . GLU A 1 94 ? -1.816 -6.277 0.784 1.00 96.19 94 GLU A C 1
ATOM 761 O O . GLU A 1 94 ? -1.017 -5.337 0.725 1.00 96.19 94 GLU A O 1
ATOM 766 N N . ILE A 1 95 ? -2.919 -6.236 1.534 1.00 96.94 95 ILE A N 1
ATOM 767 C CA . ILE A 1 95 ? -3.329 -5.100 2.366 1.00 96.94 95 ILE A CA 1
ATOM 768 C C . ILE A 1 95 ? -3.191 -5.487 3.836 1.00 96.94 95 ILE A C 1
ATOM 770 O O . ILE A 1 95 ? -3.713 -6.515 4.276 1.00 96.94 95 ILE A O 1
ATOM 774 N N . PHE A 1 96 ? -2.535 -4.626 4.605 1.00 97.38 96 PHE A N 1
ATOM 775 C CA . PHE A 1 96 ? -2.231 -4.818 6.016 1.00 97.38 96 PHE A CA 1
ATOM 776 C C . PHE A 1 96 ? -2.887 -3.738 6.854 1.00 97.38 96 PHE A C 1
ATOM 778 O O . PHE A 1 96 ? -3.049 -2.593 6.426 1.00 97.38 96 PHE A O 1
ATOM 785 N N . VAL A 1 97 ? -3.232 -4.112 8.079 1.00 97.75 97 VAL A N 1
ATOM 786 C CA . VAL A 1 97 ? -3.630 -3.176 9.119 1.00 97.75 97 VAL A CA 1
ATOM 787 C C . VAL A 1 97 ? -2.648 -3.295 10.260 1.00 97.75 97 VAL A C 1
ATOM 789 O O . VAL A 1 97 ? -2.512 -4.357 10.869 1.00 97.75 97 VAL A O 1
ATOM 792 N N . ARG A 1 98 ? -2.002 -2.177 10.570 1.00 97.69 98 ARG A N 1
ATOM 793 C CA . ARG A 1 98 ? -1.079 -2.036 11.685 1.00 97.69 98 ARG A CA 1
ATOM 794 C C . ARG A 1 98 ? -1.703 -1.130 12.734 1.00 97.69 98 ARG A C 1
ATOM 796 O O . ARG A 1 98 ? -2.046 0.017 12.456 1.00 97.69 98 ARG A O 1
ATOM 803 N N . VAL A 1 99 ? -1.883 -1.661 13.937 1.00 97.56 99 VAL A N 1
ATOM 804 C CA . VAL A 1 99 ? -2.497 -0.965 15.068 1.00 97.56 99 VAL A CA 1
ATOM 805 C C . VAL A 1 99 ? -1.481 -0.831 16.188 1.00 97.56 99 VAL A C 1
ATOM 807 O O . VAL A 1 99 ? -0.966 -1.826 16.693 1.00 97.56 99 VAL A O 1
ATOM 810 N N . THR A 1 100 ? -1.243 0.401 16.617 1.00 97.31 100 THR A N 1
ATOM 811 C CA . THR A 1 100 ? -0.403 0.737 17.763 1.00 97.31 100 THR A CA 1
ATOM 812 C C . THR A 1 100 ? -1.269 1.278 18.894 1.00 97.31 100 THR A C 1
ATOM 814 O O . THR A 1 100 ? -1.866 2.349 18.772 1.00 97.31 100 THR A O 1
ATOM 817 N N . ASN A 1 101 ? -1.306 0.565 20.019 1.00 95.94 101 ASN A N 1
ATOM 818 C CA . ASN A 1 101 ? -1.843 1.064 21.278 1.00 95.94 101 ASN A CA 1
ATOM 819 C C . ASN A 1 101 ? -0.754 1.836 22.028 1.00 95.94 101 ASN A C 1
ATOM 821 O O . ASN A 1 101 ? 0.215 1.263 22.524 1.00 95.94 101 ASN A O 1
ATOM 825 N N . ARG A 1 102 ? -0.935 3.153 22.132 1.00 94.12 102 ARG A N 1
ATOM 826 C CA . ARG A 1 102 ? 0.030 4.077 22.741 1.00 94.12 102 ARG A CA 1
ATOM 827 C C . ARG A 1 102 ? 0.127 3.930 24.252 1.00 94.12 102 ARG A C 1
ATOM 829 O O . ARG A 1 102 ? 1.191 4.158 24.812 1.00 94.12 102 ARG A O 1
ATOM 836 N N . GLN A 1 103 ? -0.963 3.533 24.907 1.00 92.62 103 GLN A N 1
ATOM 837 C CA . GLN A 1 103 ? -0.978 3.340 26.358 1.00 92.62 103 GLN A CA 1
ATOM 838 C C . GLN A 1 103 ? -0.210 2.077 26.750 1.00 92.62 103 GLN A C 1
ATOM 840 O O . GLN A 1 103 ? 0.503 2.074 27.747 1.00 92.62 103 GLN A O 1
ATOM 845 N N . LYS A 1 104 ? -0.333 1.020 25.942 1.00 92.12 104 LYS A N 1
ATOM 846 C CA . LYS A 1 104 ? 0.356 -0.260 26.152 1.00 92.12 104 LYS A CA 1
ATOM 847 C C . LYS A 1 104 ? 1.725 -0.341 25.472 1.00 92.12 104 LYS A C 1
ATOM 849 O O . LYS A 1 104 ? 2.401 -1.349 25.630 1.00 92.12 104 LYS A O 1
ATOM 854 N N . GLN A 1 105 ? 2.099 0.678 24.690 1.00 92.50 105 GLN A N 1
ATOM 855 C CA . GLN A 1 105 ? 3.262 0.670 23.792 1.00 92.50 105 GLN A CA 1
ATOM 856 C C . GLN A 1 105 ? 3.342 -0.608 22.937 1.00 92.50 105 GLN A C 1
ATOM 858 O O . GLN A 1 105 ? 4.413 -1.162 22.703 1.00 92.50 105 GLN A O 1
ATOM 863 N N . LEU A 1 106 ? 2.184 -1.091 22.482 1.00 94.94 106 LEU A N 1
ATOM 864 C CA . LEU A 1 106 ? 2.056 -2.359 21.774 1.00 94.94 106 LEU A CA 1
ATOM 865 C C . LEU A 1 106 ? 1.619 -2.113 20.338 1.00 94.94 106 LEU A C 1
ATOM 867 O O . LEU A 1 106 ? 0.607 -1.455 20.107 1.00 94.94 106 LEU A O 1
ATOM 871 N N . THR A 1 107 ? 2.340 -2.704 19.390 1.00 96.19 107 THR A N 1
ATOM 872 C CA . THR A 1 107 ? 1.981 -2.694 17.971 1.00 96.19 107 THR A CA 1
ATOM 873 C C . THR A 1 107 ? 1.674 -4.108 17.504 1.00 96.19 107 THR A C 1
ATOM 875 O O . THR A 1 107 ? 2.420 -5.043 17.800 1.00 96.19 107 THR A O 1
ATOM 878 N N . LYS A 1 108 ? 0.576 -4.262 16.765 1.00 97.06 108 LYS A N 1
ATOM 879 C CA . LYS A 1 108 ? 0.207 -5.497 16.072 1.00 97.06 108 LYS A 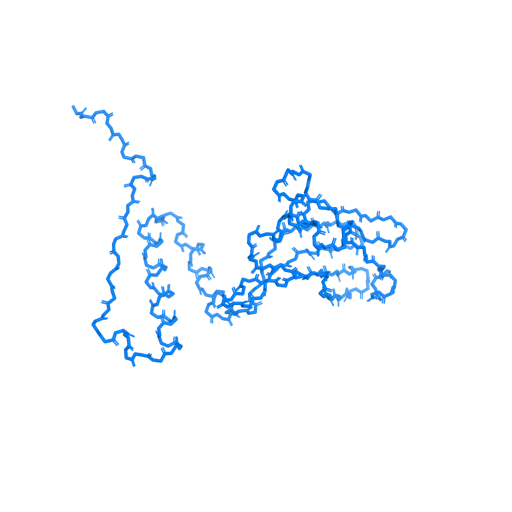CA 1
ATOM 880 C C . LYS A 1 108 ? -0.113 -5.200 14.623 1.00 97.06 108 LYS A C 1
ATOM 882 O O . LYS A 1 108 ? -0.618 -4.129 14.299 1.00 97.06 108 LYS A O 1
ATOM 887 N N . GLU A 1 109 ? 0.175 -6.166 13.772 1.00 95.88 109 GLU A N 1
ATOM 888 C CA . GLU A 1 109 ? -0.089 -6.109 12.344 1.00 95.88 109 GLU A CA 1
ATOM 889 C C . GLU A 1 109 ? -0.819 -7.380 11.926 1.00 95.88 109 GLU A C 1
ATOM 891 O O . GLU A 1 109 ? -0.557 -8.458 12.463 1.00 95.88 109 GLU A O 1
ATOM 896 N N . THR A 1 110 ? -1.746 -7.245 10.983 1.00 96.81 110 THR A N 1
ATOM 897 C CA . THR A 1 110 ? -2.407 -8.382 10.348 1.00 96.81 110 THR A CA 1
ATOM 898 C C . THR A 1 110 ? -2.714 -8.084 8.885 1.00 96.81 110 THR A C 1
ATOM 900 O O . THR A 1 110 ? -3.001 -6.938 8.522 1.00 96.81 110 THR A O 1
ATOM 903 N N . LYS A 1 111 ? -2.671 -9.117 8.040 1.00 96.50 111 LYS A N 1
ATOM 904 C CA . LYS A 1 111 ? -3.168 -9.045 6.663 1.00 96.50 111 LYS A CA 1
ATOM 905 C C . LYS A 1 111 ? -4.693 -9.095 6.683 1.00 96.50 111 LYS A C 1
ATOM 907 O O . LYS A 1 111 ? -5.271 -9.943 7.356 1.00 96.50 111 LYS A O 1
ATOM 912 N N . VAL A 1 112 ? -5.336 -8.213 5.924 1.00 96.75 112 VAL A N 1
ATOM 913 C CA . VAL A 1 112 ? -6.804 -8.100 5.902 1.00 96.75 112 VAL A CA 1
ATOM 914 C C . VAL A 1 112 ? -7.442 -8.403 4.558 1.00 96.75 112 VAL A C 1
ATOM 916 O O . VAL A 1 112 ? -8.618 -8.753 4.511 1.00 96.75 112 VAL A O 1
ATOM 919 N N . ALA A 1 113 ? -6.698 -8.246 3.467 1.00 96.50 113 ALA A N 1
ATOM 920 C CA . ALA A 1 113 ? -7.191 -8.490 2.122 1.00 96.50 113 ALA A CA 1
ATOM 921 C C . ALA A 1 113 ? -6.025 -8.643 1.141 1.00 96.50 113 ALA A C 1
ATOM 923 O O . ALA A 1 113 ? -4.879 -8.314 1.451 1.00 96.50 113 ALA A O 1
ATOM 924 N N . GLU A 1 114 ? -6.352 -9.101 -0.059 1.00 96.06 114 GLU A N 1
ATOM 925 C CA . GLU A 1 114 ? -5.468 -9.125 -1.220 1.00 96.06 114 GLU A CA 1
ATOM 926 C C . GLU A 1 114 ? -6.239 -8.590 -2.420 1.00 96.06 114 GLU A C 1
ATOM 928 O O . GLU A 1 114 ? -7.443 -8.804 -2.509 1.00 96.06 114 GLU A O 1
ATOM 933 N N . VAL A 1 115 ? -5.558 -7.916 -3.337 1.00 94.44 115 VAL A N 1
ATOM 934 C CA . VAL A 1 115 ? -6.100 -7.431 -4.610 1.00 94.44 115 VAL A CA 1
ATOM 935 C C . VAL A 1 115 ? -5.150 -7.783 -5.742 1.00 94.44 115 VAL A C 1
ATOM 937 O O . VAL A 1 115 ? -3.966 -8.047 -5.523 1.00 94.44 115 VAL A O 1
ATOM 940 N N . ARG A 1 116 ? -5.649 -7.785 -6.977 1.00 92.44 116 ARG A N 1
ATOM 941 C CA . ARG A 1 116 ? -4.846 -8.214 -8.120 1.00 92.44 116 ARG A CA 1
ATOM 942 C C . ARG A 1 116 ? -3.767 -7.194 -8.467 1.00 92.44 116 ARG A C 1
ATOM 944 O O . ARG A 1 116 ? -2.665 -7.590 -8.839 1.00 92.44 116 ARG A O 1
ATOM 951 N N . PHE A 1 117 ? -4.084 -5.908 -8.343 1.00 91.38 117 PHE A N 1
ATOM 952 C CA . PHE A 1 117 ? -3.173 -4.808 -8.653 1.00 91.38 117 PHE A CA 1
ATOM 953 C C . PHE A 1 117 ? -3.134 -3.770 -7.530 1.00 91.38 117 PHE A C 1
ATOM 955 O O . PHE A 1 117 ? -4.120 -3.545 -6.831 1.00 91.38 117 PHE A O 1
ATOM 962 N N . TYR A 1 118 ? -1.996 -3.093 -7.374 1.00 90.44 118 TYR A N 1
ATOM 963 C CA . TYR A 1 118 ? -1.783 -2.129 -6.290 1.00 90.44 118 TYR A CA 1
ATOM 96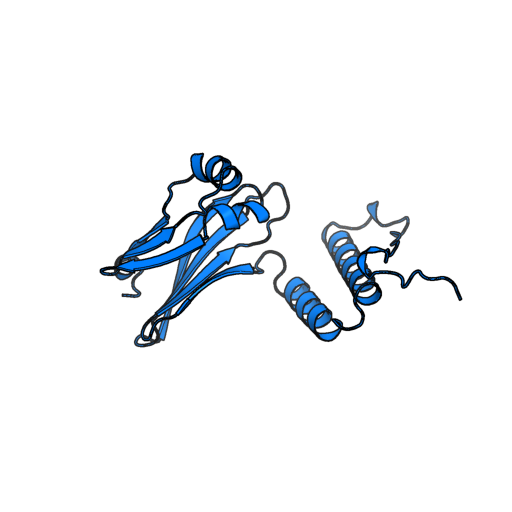4 C C . TYR A 1 118 ? -2.715 -0.906 -6.347 1.00 90.44 118 TYR A C 1
ATOM 966 O O . TYR A 1 118 ? -2.925 -0.241 -5.333 1.00 90.44 118 TYR A O 1
ATOM 974 N N . ASP A 1 119 ? -3.259 -0.560 -7.517 1.00 90.88 119 ASP A N 1
ATOM 975 C CA . ASP A 1 119 ? -4.182 0.568 -7.667 1.00 90.88 119 ASP A CA 1
ATOM 976 C C . ASP A 1 119 ? -5.607 0.216 -7.198 1.00 90.88 119 ASP A C 1
ATOM 978 O O . ASP A 1 119 ? -6.398 1.106 -6.862 1.00 90.88 119 ASP A O 1
ATOM 982 N N . GLU A 1 120 ? -5.922 -1.077 -7.084 1.00 94.19 120 GLU A N 1
ATOM 983 C CA . GLU A 1 120 ? -7.227 -1.577 -6.653 1.00 94.19 120 GLU A CA 1
ATOM 984 C C . GLU A 1 120 ? -7.453 -1.451 -5.144 1.00 94.19 120 GLU A C 1
ATOM 986 O O . GLU A 1 120 ? -8.594 -1.259 -4.724 1.00 94.19 120 GLU A O 1
ATOM 991 N N . ALA A 1 121 ? -6.406 -1.493 -4.314 1.00 94.50 121 ALA A N 1
ATOM 992 C CA . ALA A 1 121 ? -6.550 -1.500 -2.854 1.00 94.50 121 ALA A CA 1
ATOM 993 C C . ALA A 1 121 ? -7.270 -0.259 -2.309 1.00 94.50 121 ALA A C 1
ATOM 995 O O . ALA A 1 121 ? -8.033 -0.336 -1.345 1.00 94.50 121 ALA A O 1
ATOM 996 N N . SER A 1 122 ? -7.097 0.885 -2.977 1.00 94.19 122 SER A N 1
ATOM 997 C CA . SER A 1 122 ? -7.814 2.128 -2.663 1.00 94.19 122 SER A CA 1
ATOM 998 C C . SER A 1 122 ? -9.342 2.010 -2.811 1.00 94.19 122 SER A C 1
ATOM 1000 O O . SER A 1 122 ? -10.087 2.832 -2.279 1.00 94.19 122 SER A O 1
ATOM 1002 N N . SER A 1 123 ? -9.832 0.974 -3.497 1.00 96.44 123 SER A N 1
ATOM 1003 C CA . SER A 1 123 ? -11.261 0.653 -3.595 1.00 96.44 123 SER A CA 1
ATOM 1004 C C . SER A 1 123 ? -11.798 -0.023 -2.335 1.00 96.44 123 SER A C 1
ATOM 1006 O O . SER A 1 123 ? -12.959 0.182 -1.982 1.00 96.44 123 SER A O 1
ATOM 1008 N N . LEU A 1 124 ? -10.959 -0.785 -1.629 1.00 96.50 124 LEU A N 1
ATOM 1009 C CA . LEU A 1 124 ? -11.307 -1.462 -0.375 1.00 96.50 124 LEU A CA 1
ATOM 1010 C C . LEU A 1 124 ? -11.188 -0.541 0.847 1.00 96.50 124 LEU A C 1
ATOM 1012 O O . LEU A 1 124 ? -11.765 -0.832 1.893 1.00 96.50 124 LEU A O 1
ATOM 1016 N N . VAL A 1 125 ? -10.461 0.574 0.719 1.00 96.12 125 VAL A N 1
ATOM 1017 C CA . VAL A 1 125 ? -10.080 1.435 1.844 1.00 96.12 125 VAL A CA 1
ATOM 1018 C C . VAL A 1 125 ? -10.446 2.893 1.566 1.00 96.12 125 VAL A C 1
ATOM 1020 O O . VAL A 1 125 ? -9.729 3.611 0.875 1.00 96.12 125 VAL A O 1
ATOM 1023 N N . ASP A 1 126 ? -11.535 3.367 2.170 1.00 95.44 126 ASP A N 1
ATOM 1024 C CA . ASP A 1 126 ? -11.954 4.774 2.100 1.00 95.44 126 ASP A CA 1
ATOM 1025 C C . ASP A 1 126 ? -11.953 5.452 3.473 1.00 95.44 126 ASP A C 1
ATOM 1027 O O . ASP A 1 126 ? -11.265 6.459 3.698 1.00 95.44 126 ASP A O 1
ATOM 1031 N N . ARG A 1 127 ? -12.692 4.874 4.426 1.00 95.69 127 ARG A N 1
ATOM 1032 C CA . ARG A 1 127 ? -12.892 5.434 5.769 1.00 95.69 127 ARG A CA 1
ATOM 1033 C C . ARG A 1 127 ? -12.634 4.391 6.846 1.00 95.69 127 ARG A C 1
ATOM 1035 O O . ARG A 1 127 ? -13.053 3.250 6.718 1.00 95.69 127 ARG A O 1
ATOM 1042 N N . ILE A 1 128 ? -12.039 4.831 7.952 1.00 97.62 128 ILE A N 1
ATOM 1043 C CA . ILE A 1 128 ? -11.794 4.012 9.142 1.00 97.62 128 ILE A CA 1
ATOM 1044 C C . ILE A 1 128 ? -12.687 4.499 10.295 1.00 97.62 128 ILE A C 1
ATOM 1046 O O . ILE A 1 128 ? -12.669 5.685 10.656 1.00 97.62 128 ILE A O 1
ATOM 1050 N N . SER A 1 129 ? -13.449 3.592 10.904 1.00 96.81 129 SER A N 1
ATOM 1051 C CA . SER A 1 129 ? -14.247 3.839 12.113 1.00 96.81 129 SER A CA 1
ATOM 1052 C C . SER A 1 129 ? -13.923 2.827 13.205 1.00 96.81 129 SER A C 1
ATOM 1054 O O . SER A 1 129 ? -13.552 1.699 12.906 1.00 96.81 129 SER A O 1
ATOM 1056 N N . ILE A 1 130 ? -14.079 3.236 14.464 1.00 95.88 130 ILE A N 1
ATOM 1057 C CA . ILE A 1 130 ? -13.902 2.368 15.630 1.00 95.88 130 ILE A CA 1
ATOM 1058 C C . ILE A 1 130 ? -15.152 2.507 16.488 1.00 95.88 130 ILE A C 1
ATOM 1060 O O . ILE A 1 130 ? -15.567 3.629 16.787 1.00 95.88 130 ILE A O 1
ATOM 1064 N N . THR A 1 131 ? -15.771 1.397 16.865 1.00 94.31 131 THR A N 1
ATOM 1065 C CA . THR A 1 131 ? -16.942 1.384 17.751 1.00 94.31 131 THR A CA 1
ATOM 1066 C C . THR A 1 131 ? -16.886 0.125 18.599 1.00 94.31 131 THR A C 1
ATOM 1068 O O . THR A 1 131 ? -16.790 -0.958 18.045 1.00 94.31 131 THR A O 1
ATOM 1071 N N . ASN A 1 132 ? -16.919 0.256 19.928 1.00 91.31 132 ASN A N 1
ATOM 1072 C CA . ASN A 1 132 ? -16.883 -0.878 20.865 1.00 91.31 132 ASN A CA 1
ATOM 1073 C C . ASN A 1 132 ? -15.763 -1.896 20.558 1.00 91.31 132 ASN A C 1
ATOM 1075 O O . ASN A 1 132 ? -16.034 -3.077 20.397 1.00 91.31 132 ASN A O 1
ATOM 1079 N N . ASN A 1 133 ? -14.515 -1.429 20.426 1.00 92.50 133 ASN A N 1
ATOM 1080 C CA . ASN A 1 133 ? -13.339 -2.230 20.035 1.00 92.50 133 ASN A CA 1
ATOM 1081 C C . ASN A 1 133 ? -13.385 -2.868 18.637 1.00 92.50 133 ASN A C 1
ATOM 1083 O O . ASN A 1 133 ? -12.408 -3.491 18.235 1.00 92.50 133 ASN A O 1
ATOM 1087 N N . LEU A 1 134 ? -14.437 -2.644 17.851 1.00 96.44 134 LEU A N 1
ATOM 1088 C CA . LEU A 1 134 ? -14.497 -3.073 16.462 1.00 96.44 134 LEU A CA 1
ATOM 1089 C C . LEU A 1 134 ? -13.920 -1.987 15.554 1.00 96.44 134 LEU A C 1
ATOM 1091 O O . LEU A 1 134 ? -14.480 -0.893 15.426 1.00 96.44 134 LEU A O 1
ATOM 1095 N N . LEU A 1 135 ? -12.805 -2.296 14.902 1.00 97.12 135 LEU A N 1
ATOM 1096 C CA . LEU A 1 135 ? -12.250 -1.513 13.809 1.00 97.12 135 LEU A CA 1
ATOM 1097 C C . LEU A 1 135 ? -12.966 -1.897 12.511 1.00 97.12 135 LEU A C 1
ATOM 1099 O O . LEU A 1 135 ? -13.018 -3.063 12.139 1.00 97.12 135 LEU A O 1
ATOM 1103 N N . THR A 1 136 ? -13.521 -0.915 11.804 1.00 98.00 136 THR A N 1
ATOM 1104 C CA . THR A 1 136 ? -14.185 -1.116 10.510 1.00 98.00 136 THR A CA 1
ATOM 1105 C C . THR A 1 136 ? -13.548 -0.234 9.446 1.00 98.00 136 THR A C 1
ATOM 1107 O O . THR A 1 136 ? -13.484 0.992 9.597 1.00 98.00 136 THR A O 1
ATOM 1110 N N . ILE A 1 137 ? -13.118 -0.855 8.351 1.00 97.94 137 ILE A N 1
ATOM 1111 C CA . ILE A 1 137 ? -12.592 -0.195 7.158 1.00 97.94 137 ILE A CA 1
ATOM 1112 C C . ILE A 1 137 ? -13.664 -0.284 6.074 1.00 97.94 137 ILE A C 1
ATOM 1114 O O . ILE A 1 137 ? -14.032 -1.359 5.601 1.00 97.94 137 ILE A O 1
ATOM 1118 N N . HIS A 1 138 ? -14.210 0.876 5.728 1.00 97.75 138 HIS A N 1
ATOM 1119 C CA . HIS A 1 138 ? -15.286 1.011 4.755 1.00 97.75 138 HIS A CA 1
ATOM 1120 C C . HIS A 1 138 ? -14.698 1.092 3.344 1.00 97.75 138 HIS A C 1
ATOM 1122 O O . HIS A 1 138 ? -13.751 1.865 3.153 1.00 97.75 138 HIS A O 1
ATOM 1128 N N . PRO A 1 139 ? -15.274 0.374 2.363 1.00 97.25 139 PRO A N 1
ATOM 1129 C CA . PRO A 1 139 ? -14.860 0.480 0.973 1.00 97.25 139 PRO A CA 1
ATOM 1130 C C . PRO A 1 139 ? -15.277 1.825 0.379 1.00 97.25 139 PRO A C 1
ATOM 1132 O O . PRO A 1 139 ? -16.206 2.490 0.854 1.00 97.25 139 PRO A O 1
ATOM 1135 N N . ARG A 1 140 ? -14.612 2.209 -0.710 1.00 96.25 140 ARG A N 1
ATOM 1136 C CA . ARG A 1 140 ? -14.953 3.415 -1.460 1.00 96.25 140 ARG A CA 1
ATOM 1137 C C . ARG A 1 140 ? -16.300 3.241 -2.156 1.00 96.25 140 ARG A C 1
ATOM 1139 O O . ARG A 1 140 ? -16.567 2.234 -2.804 1.00 96.25 140 ARG A O 1
ATOM 1146 N N . LYS A 1 141 ? -17.139 4.273 -2.084 1.00 93.94 141 LYS A N 1
ATOM 1147 C CA . LYS A 1 141 ? -18.432 4.311 -2.778 1.00 93.94 141 LYS A CA 1
ATOM 1148 C C . LYS A 1 141 ? -18.267 4.863 -4.194 1.00 93.94 141 LYS A C 1
ATOM 1150 O O . LYS A 1 141 ? -18.446 6.055 -4.424 1.00 93.94 141 LYS A O 1
ATOM 1155 N N . SER A 1 142 ? -17.907 4.009 -5.146 1.00 94.56 142 SER A N 1
ATOM 1156 C CA . SER A 1 142 ? -17.925 4.345 -6.576 1.00 94.56 142 SER A CA 1
ATOM 1157 C C . SER A 1 142 ? -18.250 3.119 -7.423 1.00 94.56 142 SER A C 1
ATOM 1159 O O . SER A 1 142 ? -18.083 1.990 -6.967 1.00 94.56 142 SER A O 1
ATOM 1161 N N . PHE A 1 143 ? -18.681 3.329 -8.670 1.00 93.75 143 PHE A N 1
ATOM 1162 C CA . PHE A 1 143 ? -18.950 2.225 -9.594 1.00 93.75 143 PHE A CA 1
ATOM 1163 C C . PHE A 1 143 ? -17.712 1.331 -9.785 1.00 93.75 143 PHE A C 1
ATOM 1165 O O . PHE A 1 143 ? -17.783 0.130 -9.543 1.00 93.75 143 PHE A O 1
ATOM 1172 N N . ARG A 1 144 ? -16.546 1.915 -10.106 1.00 91.81 144 ARG A N 1
ATOM 1173 C CA . ARG A 1 144 ? -15.287 1.157 -10.244 1.00 91.81 144 ARG A CA 1
ATOM 1174 C C . ARG A 1 144 ? -14.925 0.402 -8.962 1.00 91.81 144 ARG A C 1
ATOM 1176 O O . ARG A 1 144 ? -14.539 -0.758 -9.044 1.00 91.81 144 ARG A O 1
ATOM 1183 N N . ALA A 1 145 ? -15.084 1.031 -7.796 1.00 93.62 145 ALA A N 1
ATOM 1184 C CA . ALA A 1 145 ? -14.807 0.369 -6.528 1.00 93.62 145 ALA A CA 1
ATOM 1185 C C . ALA A 1 145 ? -15.763 -0.805 -6.282 1.00 93.62 145 ALA A C 1
ATOM 1187 O O . ALA A 1 145 ? -15.303 -1.848 -5.841 1.00 93.62 145 ALA A O 1
ATOM 1188 N N . SER A 1 146 ? -17.045 -0.679 -6.647 1.00 94.44 146 SER A N 1
ATOM 1189 C CA . SER A 1 146 ? -18.032 -1.756 -6.491 1.00 94.44 146 SER A CA 1
ATOM 1190 C C . SER A 1 146 ? -17.699 -3.011 -7.303 1.00 94.44 146 SER A C 1
ATOM 1192 O O . SER A 1 146 ? -17.912 -4.118 -6.815 1.00 94.44 146 SER A O 1
ATOM 1194 N N . LEU A 1 147 ? -17.115 -2.849 -8.499 1.00 94.75 147 LEU A N 1
ATOM 1195 C CA . LEU A 1 147 ? -16.652 -3.969 -9.327 1.00 94.75 147 LEU A CA 1
ATOM 1196 C C . LEU A 1 147 ? -15.510 -4.739 -8.659 1.00 94.75 147 LEU A C 1
ATOM 1198 O O . LEU A 1 147 ? -15.482 -5.964 -8.707 1.00 94.75 147 LEU A O 1
ATOM 1202 N N . ILE A 1 148 ? -14.585 -4.018 -8.023 1.00 93.88 148 ILE A N 1
ATOM 1203 C CA . ILE A 1 148 ? -13.463 -4.616 -7.295 1.00 93.88 148 ILE A CA 1
ATOM 1204 C C . ILE A 1 148 ? -13.987 -5.273 -6.014 1.00 93.88 148 ILE A C 1
ATOM 1206 O O . ILE A 1 148 ? -13.763 -6.456 -5.781 1.00 93.88 148 ILE A O 1
ATOM 1210 N N . THR A 1 149 ? -14.751 -4.535 -5.205 1.00 95.25 149 THR A N 1
ATOM 1211 C CA . THR A 1 149 ? -15.211 -4.986 -3.885 1.00 95.25 149 THR A CA 1
ATOM 1212 C C . THR A 1 149 ? -16.199 -6.147 -3.947 1.00 95.25 149 THR A C 1
ATOM 1214 O O . THR A 1 149 ? -16.368 -6.823 -2.942 1.00 95.25 149 THR A O 1
ATOM 1217 N N . ALA A 1 150 ? -16.841 -6.402 -5.094 1.00 93.00 150 ALA A N 1
ATOM 1218 C CA . ALA A 1 150 ? -17.742 -7.543 -5.283 1.00 93.00 150 ALA A CA 1
ATOM 1219 C C . ALA A 1 150 ? -17.073 -8.899 -4.991 1.00 93.00 150 ALA A C 1
ATOM 1221 O O . ALA A 1 150 ? -17.754 -9.841 -4.595 1.00 93.00 150 ALA A O 1
ATOM 1222 N N . ASN A 1 151 ? -15.748 -8.983 -5.140 1.00 91.69 151 ASN A N 1
ATOM 1223 C CA . ASN A 1 151 ? -14.969 -10.195 -4.883 1.00 91.69 151 ASN A CA 1
ATOM 1224 C C . ASN A 1 151 ? -14.337 -10.229 -3.478 1.00 91.69 151 ASN A C 1
ATOM 1226 O O . ASN A 1 151 ? -13.508 -11.095 -3.200 1.00 91.69 151 ASN A O 1
ATOM 1230 N N . HIS A 1 152 ? -14.693 -9.293 -2.592 1.00 93.50 152 HIS A N 1
ATOM 1231 C CA . HIS A 1 152 ? -14.085 -9.157 -1.269 1.00 93.50 152 HIS A CA 1
ATOM 1232 C C . HIS A 1 152 ? -15.131 -9.041 -0.160 1.00 93.50 152 HIS A C 1
ATOM 1234 O O . HIS A 1 152 ? -16.218 -8.495 -0.339 1.00 93.50 152 HIS A O 1
ATOM 1240 N N . HIS A 1 153 ? -14.760 -9.498 1.035 1.00 92.25 153 HIS A N 1
ATOM 1241 C CA . HIS A 1 153 ? -15.563 -9.308 2.237 1.00 92.25 153 HIS A CA 1
ATOM 1242 C C . HIS A 1 153 ? -15.408 -7.865 2.727 1.00 92.25 153 HIS A C 1
ATOM 1244 O O . HIS A 1 153 ? -14.430 -7.520 3.390 1.00 92.25 153 HIS A O 1
ATOM 1250 N N . VAL A 1 154 ? -16.363 -7.010 2.357 1.00 92.88 154 VAL A N 1
ATOM 1251 C CA . VAL A 1 154 ? -16.412 -5.602 2.763 1.00 92.88 154 VAL A CA 1
ATOM 1252 C C . VAL A 1 154 ? -17.716 -5.272 3.510 1.00 92.88 154 VAL A C 1
ATOM 1254 O O . VAL A 1 154 ? -18.766 -5.810 3.159 1.00 92.88 154 VAL A O 1
ATOM 1257 N N . PRO A 1 155 ? -17.698 -4.356 4.498 1.00 96.12 155 PRO A N 1
ATOM 1258 C CA . PRO A 1 155 ? -16.518 -3.673 5.027 1.00 96.12 155 PRO A CA 1
ATOM 1259 C C . PRO A 1 155 ? -15.580 -4.640 5.762 1.00 96.12 155 PRO A C 1
ATOM 1261 O O . PRO A 1 155 ? -16.028 -5.621 6.347 1.00 96.12 155 PRO A O 1
ATOM 1264 N N . ILE A 1 156 ? -14.279 -4.351 5.738 1.00 96.94 156 ILE A N 1
ATOM 1265 C CA . ILE A 1 156 ? -13.291 -5.147 6.473 1.00 96.94 156 ILE A CA 1
ATOM 1266 C C . ILE A 1 156 ? -13.458 -4.825 7.958 1.00 96.94 156 ILE A C 1
ATOM 1268 O O . ILE A 1 156 ? -13.463 -3.652 8.347 1.00 96.94 156 ILE A O 1
ATOM 1272 N N . GLN A 1 157 ? -13.596 -5.856 8.784 1.00 97.06 157 GLN A N 1
ATOM 1273 C CA . GLN A 1 157 ? -13.823 -5.731 10.220 1.00 97.06 157 GLN A CA 1
ATOM 1274 C C . GLN A 1 157 ? -12.739 -6.473 11.000 1.00 97.06 157 GLN A C 1
ATOM 1276 O O . GLN A 1 157 ? -12.374 -7.590 10.648 1.00 97.06 157 GLN A O 1
ATOM 1281 N N . LEU A 1 158 ? -12.224 -5.832 12.048 1.00 95.81 158 LEU A N 1
ATOM 1282 C CA . LEU A 1 158 ? -11.206 -6.377 12.942 1.00 95.81 158 LEU A CA 1
ATOM 1283 C C . LEU A 1 158 ? -11.594 -6.098 14.393 1.00 95.81 158 LEU A C 1
ATOM 1285 O O . LEU A 1 158 ? -11.803 -4.938 14.761 1.00 95.81 158 LEU A O 1
ATOM 1289 N N . ASP A 1 159 ? -11.650 -7.137 15.221 1.00 95.62 159 ASP A N 1
ATOM 1290 C CA . ASP A 1 159 ? -11.792 -6.978 16.665 1.00 95.62 159 ASP A CA 1
ATOM 1291 C C . ASP A 1 159 ? -10.423 -6.653 17.288 1.00 95.62 159 ASP A C 1
ATOM 1293 O O . ASP A 1 159 ? -9.457 -7.416 17.199 1.00 95.62 159 ASP A O 1
ATOM 1297 N N . LEU A 1 160 ? -10.319 -5.477 17.907 1.00 93.44 160 LEU A N 1
ATOM 1298 C CA . LEU A 1 160 ? -9.080 -5.005 18.521 1.00 93.44 160 LEU A CA 1
ATOM 1299 C C . LEU A 1 160 ? -8.712 -5.787 19.790 1.00 93.44 160 LEU A C 1
ATOM 1301 O O . LEU A 1 160 ? -7.533 -5.823 20.154 1.00 93.44 160 LEU A O 1
ATOM 1305 N N . ALA A 1 161 ? -9.681 -6.400 20.472 1.00 91.69 161 ALA A N 1
ATOM 1306 C CA . ALA A 1 161 ? -9.429 -7.251 21.629 1.00 91.69 161 ALA A CA 1
ATOM 1307 C C . ALA A 1 161 ? -8.843 -8.597 21.195 1.00 91.69 161 ALA A C 1
ATOM 1309 O O . ALA A 1 161 ? -7.849 -9.029 21.779 1.00 91.69 161 ALA A O 1
ATOM 1310 N N . GLU A 1 162 ? -9.375 -9.204 20.130 1.00 91.81 162 GLU A N 1
ATOM 1311 C CA . GLU A 1 162 ? -8.825 -10.441 19.551 1.00 91.81 162 GLU A CA 1
ATOM 1312 C C . GLU A 1 162 ? -7.418 -10.233 18.985 1.00 91.81 162 GLU A C 1
ATOM 1314 O O . GLU A 1 162 ? -6.531 -11.064 19.176 1.00 91.81 162 GLU A O 1
ATOM 1319 N N . LEU A 1 163 ? -7.170 -9.075 18.364 1.00 89.62 163 LEU A N 1
ATOM 1320 C CA . LEU A 1 163 ? -5.834 -8.690 17.905 1.00 89.62 163 LEU A CA 1
ATOM 1321 C C . LEU A 1 163 ? -4.861 -8.429 19.078 1.00 89.62 163 LEU A C 1
ATOM 1323 O O . LEU A 1 163 ? -3.648 -8.338 18.880 1.00 89.62 163 LEU A O 1
ATOM 1327 N N . GLY A 1 164 ? -5.373 -8.317 20.309 1.00 87.62 164 GLY A N 1
ATOM 1328 C CA . GLY A 1 164 ? -4.589 -8.109 21.524 1.00 87.62 164 GLY A CA 1
ATOM 1329 C C . GLY A 1 164 ? -4.133 -6.664 21.733 1.00 87.62 164 GLY A C 1
ATOM 1330 O O . GLY A 1 164 ? -3.148 -6.438 22.432 1.00 87.62 164 GLY A O 1
ATOM 1331 N N . VAL A 1 165 ? -4.814 -5.686 21.125 1.00 86.56 165 VAL A N 1
ATOM 1332 C CA . VAL A 1 165 ? -4.447 -4.254 21.166 1.00 86.56 165 VAL A CA 1
ATOM 1333 C C . VAL A 1 165 ? -5.503 -3.341 21.789 1.00 86.56 165 VAL A C 1
ATOM 1335 O O . VAL A 1 165 ? -5.219 -2.153 21.951 1.00 86.56 165 VAL A O 1
ATOM 1338 N N . ALA A 1 166 ? -6.686 -3.851 22.149 1.00 76.38 166 ALA A N 1
ATOM 1339 C CA . ALA A 1 166 ? -7.713 -3.094 22.880 1.00 76.38 166 ALA A CA 1
ATOM 1340 C C . ALA A 1 166 ? -7.213 -2.585 24.239 1.00 76.38 166 ALA A C 1
ATOM 1342 O O . ALA A 1 166 ? -6.472 -3.333 24.916 1.00 76.38 166 ALA A O 1
#

Sequence (166 aa):
MSEYTREPWHRFVVCGLSYDFNTLTDERRLEAVTDLTFKALHLLVPDATAALDSLSQMIKSEGEALRVQIKYKETQKLLIHVEQNVAVHPRHTEIFVRVTNRQKQLTKETKVAEVRFYDEASSLVDRISITNNLLTIHPRKSFRASLITANHHVPIQLDLAELGVA

Secondary structure (DSSP, 8-state):
--S----GGG-----PPPTTGGGS-HHHHHHHHHHHHHHHHHHH-GGGHHHHHHHHHHHHHHGGGPEEEEEEEE-SSEEEEEEEE-PPTTSPEEEEEEEEETTTTEEEEEEEEEESSTTTHHHH-SEEEEETTEEEEEPP-SHHHHHHHTTS-SSEEEETTTTT--

pLDDT: mean 91.09, std 8.81, range [43.41, 98.06]

Foldseek 3Di:
DDDDDPDLVNDFDDDDDDPCLVVDDPVVNVVVVLVSVLVRVCVSCVVCNVVSVVVSVQCVVCPQVDWDFLDWDDDPFKTKTWIWTQDDPQDWIWIKIWMAGPVVRDIFMDTQDTFRGPVLVQQLADDWDADPQKIWGAGDPDPSSCVRCVPDPPRGIDRCVVSVRD